Protein AF-A0A8J3YWR6-F1 (afdb_monomer_lite)

Foldseek 3Di:
DWWKAQVVQLKIKDWDFDADPQRWGFWIFIWMADPVPGIATDLPVLVVCQQCVVRIFTDDPVVSCVSDPHGDDDPVVVVVRRDPINGDDADPAPCPDPPAFKKKKWKWADDFPDDFDQQDDPQWGWDKDQPPVRNMIIIIITGNDPPDDDCNVSVVVVCVRCSVRGIGTDIMYIHD

Secondary structure (DSSP, 8-state):
-EEEEEGGGTEEEEEEEEE-TTS-EEEEEEEEEETTTEEEE-HHHHHHHHH-GGG-EEE-HHHHHHHSSSPPPPHHHHHTT--S-EE---PPP--SSTTSPPEEEEEEE---SS-------SSEEEEEEEEGGGTEEEEEEEE--TTPPPSHHHHHHHHHHHHHTTPEEEEEEE--

Structure (mmCIF, N/CA/C/O backbone):
data_AF-A0A8J3YWR6-F1
#
_entry.id   AF-A0A8J3YWR6-F1
#
loop_
_atom_site.group_PDB
_atom_site.id
_atom_site.type_symbol
_atom_site.label_atom_id
_atom_site.label_alt_id
_atom_site.label_comp_id
_atom_site.label_asym_id
_atom_site.label_entity_id
_atom_site.label_seq_id
_atom_site.pdbx_PDB_ins_code
_atom_site.Cartn_x
_atom_site.Cartn_y
_atom_site.Cartn_z
_atom_site.occupancy
_atom_site.B_iso_or_equiv
_atom_site.auth_seq_id
_atom_site.auth_comp_id
_atom_site.auth_asym_id
_atom_site.auth_atom_id
_atom_site.pdbx_PDB_model_num
ATOM 1 N N . MET A 1 1 ? 4.764 6.748 0.137 1.00 91.50 1 MET A N 1
ATOM 2 C CA . MET A 1 1 ? 4.745 5.868 -1.045 1.00 91.50 1 MET A CA 1
ATOM 3 C C . MET A 1 1 ? 5.458 4.560 -0.781 1.00 91.50 1 MET A C 1
ATOM 5 O O . MET A 1 1 ? 6.450 4.521 -0.053 1.00 91.50 1 MET A O 1
ATOM 9 N N . ASP A 1 2 ? 4.967 3.519 -1.429 1.00 91.88 2 ASP A N 1
ATOM 10 C CA . ASP A 1 2 ? 5.521 2.183 -1.453 1.00 91.88 2 ASP A CA 1
ATOM 11 C C . ASP A 1 2 ? 6.168 1.908 -2.815 1.00 91.88 2 ASP A C 1
ATOM 13 O O . ASP A 1 2 ? 5.705 2.405 -3.833 1.00 91.88 2 ASP A O 1
ATOM 17 N N . TYR A 1 3 ? 7.280 1.171 -2.829 1.00 94.31 3 TYR A N 1
ATOM 18 C CA . TYR A 1 3 ? 8.091 0.905 -4.020 1.00 94.31 3 TYR A CA 1
ATOM 19 C C . TYR A 1 3 ? 8.290 -0.595 -4.195 1.00 94.31 3 TYR A C 1
ATOM 21 O O . TYR A 1 3 ? 8.588 -1.304 -3.223 1.00 94.31 3 TYR A O 1
ATOM 29 N N . TYR A 1 4 ? 8.196 -1.051 -5.441 1.00 95.06 4 TYR A N 1
ATOM 30 C CA . TYR A 1 4 ? 8.363 -2.449 -5.813 1.00 95.06 4 TYR A CA 1
ATOM 31 C C . TYR A 1 4 ? 9.148 -2.597 -7.108 1.00 95.06 4 TYR A C 1
ATOM 33 O O . TYR A 1 4 ? 9.040 -1.774 -8.0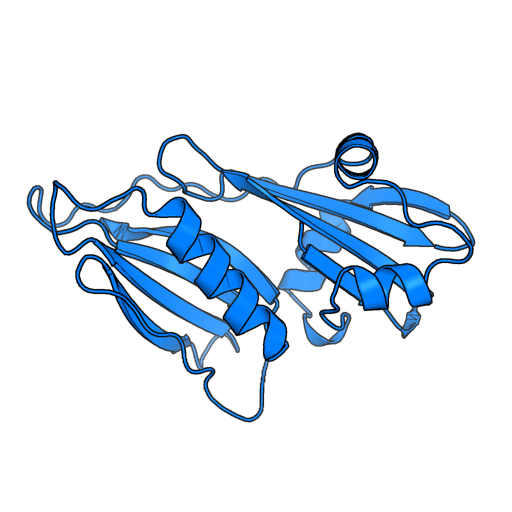12 1.00 95.06 4 TYR A O 1
ATOM 41 N N . LEU A 1 5 ? 9.899 -3.683 -7.233 1.00 95.81 5 LEU A N 1
ATOM 42 C CA . LEU A 1 5 ? 10.462 -4.111 -8.510 1.00 95.81 5 LEU A CA 1
ATOM 43 C C . LEU A 1 5 ? 9.663 -5.297 -9.034 1.00 95.81 5 LEU A C 1
ATOM 45 O O . LEU A 1 5 ? 9.372 -6.212 -8.271 1.00 95.81 5 LEU A O 1
ATOM 49 N N . ILE A 1 6 ? 9.370 -5.312 -10.333 1.00 95.88 6 ILE A N 1
ATOM 50 C CA . ILE A 1 6 ? 8.866 -6.490 -11.051 1.00 95.88 6 ILE A CA 1
ATOM 51 C C . ILE A 1 6 ? 10.019 -7.012 -11.916 1.00 95.88 6 ILE A C 1
ATOM 53 O O . ILE A 1 6 ? 10.217 -6.512 -13.032 1.00 95.88 6 ILE A O 1
ATOM 57 N N . PRO A 1 7 ? 10.815 -7.993 -11.441 1.00 93.81 7 PRO A N 1
ATOM 58 C CA . PRO A 1 7 ? 12.040 -8.410 -12.125 1.00 93.81 7 PRO A CA 1
ATOM 59 C C . PRO A 1 7 ? 11.790 -8.924 -13.544 1.00 93.81 7 PRO A C 1
ATOM 61 O O . PRO A 1 7 ? 12.521 -8.575 -14.469 1.00 93.81 7 PRO A O 1
ATOM 64 N N . SER A 1 8 ? 10.712 -9.691 -13.733 1.00 92.56 8 SER A N 1
ATOM 65 C CA . SER A 1 8 ? 10.330 -10.277 -15.025 1.00 92.56 8 SER A CA 1
ATOM 66 C C . SER A 1 8 ? 10.003 -9.232 -16.095 1.00 92.56 8 SER A C 1
ATOM 68 O O . SER A 1 8 ? 10.203 -9.488 -17.280 1.00 92.56 8 SER A O 1
ATOM 70 N N . ARG A 1 9 ? 9.539 -8.046 -15.685 1.00 91.50 9 ARG A N 1
ATOM 71 C CA . ARG A 1 9 ? 9.214 -6.919 -16.573 1.00 91.50 9 ARG A CA 1
ATOM 72 C C . ARG A 1 9 ? 10.271 -5.817 -16.555 1.00 91.50 9 ARG A C 1
ATOM 74 O O . ARG A 1 9 ? 10.138 -4.850 -17.297 1.00 91.50 9 ARG A O 1
ATOM 81 N N . ARG A 1 10 ? 11.306 -5.952 -15.713 1.00 94.19 10 ARG A N 1
ATOM 82 C CA . ARG A 1 10 ? 12.302 -4.904 -15.424 1.00 94.19 10 ARG A CA 1
ATOM 83 C C . ARG A 1 10 ? 11.626 -3.556 -15.151 1.00 94.19 10 ARG A C 1
ATOM 85 O O . ARG A 1 10 ? 12.042 -2.530 -15.684 1.00 94.19 10 ARG A O 1
ATOM 92 N N . ALA A 1 11 ? 10.557 -3.601 -14.360 1.00 96.75 11 ALA A N 1
ATOM 93 C CA . ALA A 1 11 ? 9.727 -2.445 -14.066 1.00 96.75 11 ALA A CA 1
ATOM 94 C C . ALA A 1 11 ? 9.869 -2.023 -12.602 1.00 96.75 11 ALA A C 1
ATOM 96 O O . ALA A 1 11 ? 10.011 -2.870 -11.715 1.00 96.75 11 ALA A O 1
ATOM 97 N N . LEU A 1 12 ? 9.809 -0.715 -12.372 1.00 97.88 12 LEU A N 1
ATOM 98 C CA . LEU A 1 12 ? 9.652 -0.111 -11.054 1.00 97.88 12 LEU A CA 1
ATOM 99 C C . LEU A 1 12 ? 8.175 0.225 -10.868 1.00 97.88 12 LEU A C 1
ATOM 101 O O . LEU A 1 12 ? 7.581 0.816 -11.758 1.00 97.88 12 LEU A O 1
ATOM 105 N N . VAL A 1 13 ? 7.592 -0.117 -9.730 1.00 97.38 13 VAL A N 1
ATOM 106 C CA . VAL A 1 13 ? 6.217 0.237 -9.370 1.00 97.38 13 VAL A CA 1
ATOM 107 C C . VAL A 1 13 ? 6.248 1.103 -8.125 1.00 97.38 13 VAL A C 1
ATOM 109 O O . VAL A 1 13 ? 7.060 0.876 -7.226 1.00 97.38 13 VAL A O 1
ATOM 112 N N . VAL A 1 14 ? 5.372 2.097 -8.093 1.00 97.12 14 VAL A N 1
ATOM 113 C CA . VAL A 1 14 ? 5.130 2.961 -6.948 1.00 97.12 14 VAL A CA 1
ATOM 114 C C . VAL A 1 14 ? 3.646 2.924 -6.640 1.00 97.12 14 VAL A C 1
ATOM 116 O O . VAL A 1 14 ? 2.829 3.172 -7.528 1.00 97.12 14 VAL A O 1
ATOM 119 N N . GLU A 1 15 ? 3.316 2.635 -5.388 1.00 95.88 15 GLU A N 1
ATOM 120 C CA . GLU A 1 15 ? 1.942 2.652 -4.902 1.00 95.88 15 GLU A CA 1
ATOM 121 C C . GLU A 1 15 ? 1.781 3.596 -3.712 1.00 95.88 15 GLU A C 1
ATOM 123 O O . GLU A 1 15 ? 2.726 3.890 -2.973 1.00 95.88 15 GLU A O 1
ATOM 128 N N . GLU A 1 16 ? 0.579 4.116 -3.525 1.00 94.94 16 GLU A N 1
ATOM 129 C CA . GLU A 1 16 ? 0.229 4.917 -2.360 1.00 94.94 16 GLU A CA 1
ATOM 130 C C . GLU A 1 16 ? -1.257 4.747 -2.050 1.00 94.94 16 GLU A C 1
ATOM 132 O O . GLU A 1 16 ? -2.099 4.842 -2.937 1.00 94.94 16 GLU A O 1
ATOM 137 N N . PHE A 1 17 ? -1.606 4.494 -0.787 1.00 94.69 17 PHE A N 1
ATOM 138 C CA . PHE A 1 17 ? -3.009 4.571 -0.396 1.00 94.69 17 PHE A CA 1
ATOM 139 C C . PHE A 1 17 ? -3.464 6.022 -0.346 1.00 94.69 17 PHE A C 1
ATOM 141 O O . PHE A 1 17 ? -2.851 6.859 0.325 1.00 94.69 17 PHE A O 1
ATOM 148 N N . THR A 1 18 ? -4.624 6.272 -0.936 1.00 93.88 18 THR A N 1
ATOM 149 C CA . THR A 1 18 ? -5.429 7.440 -0.607 1.00 93.88 18 THR A CA 1
ATOM 150 C C . THR A 1 18 ? -6.337 7.087 0.571 1.00 93.88 18 THR A C 1
ATOM 152 O O . THR A 1 18 ? -7.125 6.142 0.505 1.00 93.88 18 THR A O 1
ATOM 155 N N . PHE A 1 19 ? -6.227 7.849 1.661 1.00 92.19 19 PHE A N 1
ATOM 156 C CA . PHE A 1 19 ? -6.988 7.628 2.892 1.00 92.19 19 PHE A CA 1
ATOM 157 C C . PHE A 1 19 ? -8.200 8.557 3.009 1.00 92.19 19 PHE A C 1
ATOM 159 O O . PHE A 1 19 ? -8.127 9.740 2.674 1.00 92.19 19 PHE A O 1
ATOM 166 N N . GLY A 1 20 ? -9.297 8.029 3.554 1.00 90.19 20 GLY A N 1
ATOM 167 C CA . GLY A 1 20 ? -10.431 8.812 4.032 1.00 90.19 20 GLY A CA 1
ATOM 168 C C . GLY A 1 20 ? -10.117 9.587 5.318 1.00 90.19 20 GLY A C 1
ATOM 169 O O . GLY A 1 20 ? -9.058 9.433 5.931 1.00 90.19 20 GLY A O 1
ATOM 170 N N . ALA A 1 21 ? -11.070 10.415 5.758 1.00 88.12 21 ALA A N 1
ATOM 171 C CA . ALA A 1 21 ? -10.944 11.209 6.987 1.00 88.12 21 ALA A CA 1
ATOM 172 C C . ALA A 1 21 ? -10.797 10.349 8.256 1.00 88.12 21 ALA A C 1
ATOM 174 O O . ALA A 1 21 ? -10.260 10.810 9.259 1.00 88.12 21 ALA A O 1
ATOM 175 N N . ASP A 1 22 ? -11.269 9.107 8.204 1.00 88.06 22 ASP A N 1
ATOM 176 C CA . ASP A 1 22 ? -11.173 8.115 9.267 1.00 88.06 22 ASP A CA 1
ATOM 177 C C . ASP A 1 22 ? -9.940 7.213 9.135 1.00 88.06 22 ASP A C 1
ATOM 179 O O . ASP A 1 22 ? -9.848 6.245 9.864 1.00 88.06 22 ASP A O 1
ATOM 183 N N . HIS A 1 23 ? -8.992 7.505 8.239 1.00 90.81 23 HIS A N 1
ATOM 184 C CA . HIS A 1 23 ? -7.817 6.668 7.964 1.00 90.81 23 HIS A CA 1
ATOM 185 C C . HIS A 1 23 ? -8.111 5.277 7.376 1.00 90.81 23 HIS A C 1
ATOM 187 O O . HIS A 1 23 ? -7.214 4.433 7.339 1.00 90.81 23 HIS A O 1
ATOM 193 N N . THR A 1 24 ? -9.313 5.043 6.842 1.00 92.00 24 THR A N 1
ATOM 194 C CA . THR A 1 24 ? -9.566 3.891 5.962 1.00 92.00 24 THR A CA 1
ATOM 195 C C . THR A 1 24 ? -8.998 4.139 4.565 1.00 92.00 24 THR A C 1
ATOM 197 O O . THR A 1 24 ? -8.952 5.278 4.095 1.00 92.00 24 THR A O 1
ATOM 200 N N . ALA A 1 25 ? -8.520 3.090 3.898 1.00 93.69 25 ALA A N 1
ATOM 201 C CA . ALA A 1 25 ? -8.026 3.183 2.531 1.00 93.69 25 ALA A CA 1
ATOM 202 C C . ALA A 1 25 ? -9.217 3.291 1.567 1.00 93.69 25 ALA A C 1
ATOM 204 O O . ALA A 1 25 ? -10.028 2.375 1.458 1.00 93.69 25 ALA A O 1
ATOM 205 N N . ALA A 1 26 ? -9.322 4.419 0.867 1.00 93.88 26 ALA A N 1
ATOM 206 C CA . ALA A 1 26 ? -10.377 4.681 -0.111 1.00 93.88 26 ALA A CA 1
ATOM 207 C C . ALA A 1 26 ? -9.977 4.235 -1.526 1.00 93.88 26 ALA A C 1
ATOM 209 O O . ALA A 1 26 ? -10.817 3.807 -2.317 1.00 93.88 26 ALA A O 1
ATOM 210 N N . ALA A 1 27 ? -8.689 4.331 -1.850 1.00 95.12 27 ALA A N 1
ATOM 211 C CA . ALA A 1 27 ? -8.132 3.873 -3.114 1.00 95.12 27 ALA A CA 1
ATOM 212 C C . ALA A 1 27 ? -6.658 3.490 -2.954 1.00 95.12 27 ALA A C 1
ATOM 214 O O . ALA A 1 27 ? -5.991 3.932 -2.014 1.00 95.12 27 ALA A O 1
ATOM 215 N N . LEU A 1 28 ? -6.163 2.693 -3.897 1.00 95.31 28 LEU A N 1
ATOM 216 C CA . LEU A 1 28 ? -4.746 2.427 -4.097 1.00 95.31 28 LEU A CA 1
ATOM 217 C C . LEU A 1 28 ? -4.312 3.084 -5.407 1.00 95.31 28 LEU A C 1
ATOM 219 O O . LEU A 1 28 ? -4.720 2.670 -6.495 1.00 95.31 28 LEU A O 1
ATOM 223 N N . ASP A 1 29 ? -3.501 4.125 -5.289 1.00 97.00 29 ASP A N 1
ATOM 224 C CA . ASP A 1 29 ? -2.842 4.749 -6.420 1.00 97.00 29 ASP A CA 1
ATOM 225 C C . ASP A 1 29 ? -1.655 3.891 -6.843 1.00 97.00 29 ASP A C 1
ATOM 227 O O . ASP A 1 29 ? -0.877 3.446 -6.001 1.00 97.00 29 ASP A O 1
ATOM 231 N N . CYS A 1 30 ? -1.519 3.647 -8.145 1.00 96.75 30 CYS A N 1
ATOM 232 C CA . CYS A 1 30 ? -0.454 2.818 -8.692 1.00 96.75 30 CYS A CA 1
ATOM 233 C C . CYS A 1 30 ? 0.063 3.410 -10.001 1.00 96.75 30 CYS A C 1
ATOM 235 O O . CYS A 1 30 ? -0.698 3.672 -10.944 1.00 96.75 30 CYS A O 1
ATOM 237 N N . ALA A 1 31 ? 1.378 3.604 -10.057 1.00 97.94 31 ALA A N 1
ATOM 238 C CA . ALA A 1 31 ? 2.101 3.913 -11.275 1.00 97.94 31 ALA A CA 1
ATOM 239 C C . ALA A 1 31 ? 3.317 3.005 -11.410 1.00 97.94 31 ALA A C 1
ATOM 241 O O . ALA A 1 31 ? 3.971 2.648 -10.433 1.00 97.94 31 ALA A O 1
ATOM 242 N N . ALA A 1 32 ? 3.641 2.654 -12.642 1.00 97.75 32 ALA A N 1
ATOM 243 C CA . ALA A 1 32 ? 4.796 1.849 -12.963 1.00 97.75 32 ALA A CA 1
ATOM 244 C C . ALA A 1 32 ? 5.645 2.528 -14.028 1.00 97.75 32 ALA A C 1
ATOM 246 O O . ALA A 1 32 ? 5.179 3.386 -14.774 1.00 97.75 32 ALA A O 1
ATOM 247 N N . TRP A 1 33 ? 6.912 2.142 -14.056 1.00 98.38 33 TRP A N 1
ATOM 248 C CA . TRP A 1 33 ? 7.898 2.603 -15.003 1.00 98.38 33 TRP A CA 1
ATOM 249 C C . TRP A 1 33 ? 8.633 1.430 -15.637 1.00 98.38 33 TRP A C 1
ATOM 251 O O . TRP A 1 33 ? 9.033 0.489 -14.949 1.00 98.38 33 TRP A O 1
ATOM 261 N N . SER A 1 34 ? 8.870 1.522 -16.942 1.00 96.56 34 SER A N 1
ATOM 262 C CA . SER A 1 34 ? 9.694 0.609 -17.729 1.00 96.56 34 SER A CA 1
ATOM 263 C C . SER A 1 34 ? 10.473 1.411 -18.770 1.00 96.56 34 SER A C 1
ATOM 265 O O . SER A 1 34 ? 10.084 2.515 -19.159 1.00 96.56 34 SER A O 1
ATOM 267 N N . ALA A 1 35 ? 11.566 0.837 -19.271 1.00 94.69 35 ALA A N 1
ATOM 268 C CA . ALA A 1 35 ? 12.334 1.463 -20.344 1.00 94.69 35 ALA A CA 1
ATOM 269 C C . ALA A 1 35 ? 11.546 1.584 -21.663 1.00 94.69 35 ALA A C 1
ATOM 271 O O . ALA A 1 35 ? 11.885 2.432 -22.485 1.00 94.69 35 ALA A O 1
ATOM 272 N N . ALA A 1 36 ? 10.535 0.735 -21.878 1.00 94.00 36 ALA A N 1
ATOM 273 C CA . ALA A 1 36 ? 9.741 0.723 -23.104 1.00 94.00 36 ALA A CA 1
ATOM 274 C C . ALA A 1 36 ? 8.602 1.753 -23.072 1.00 94.00 36 ALA A C 1
ATOM 276 O O . ALA A 1 36 ? 8.344 2.400 -24.083 1.00 94.00 36 ALA A O 1
ATOM 277 N N . ASP A 1 37 ? 7.959 1.919 -21.915 1.00 94.88 37 ASP A N 1
ATOM 278 C CA . ASP A 1 37 ? 6.684 2.636 -21.804 1.00 94.88 37 ASP A CA 1
ATOM 279 C C . ASP A 1 37 ? 6.806 3.977 -21.062 1.00 94.88 37 ASP A C 1
ATOM 281 O O . ASP A 1 37 ? 5.891 4.797 -21.100 1.00 94.88 37 ASP A O 1
ATOM 285 N N . GLY A 1 38 ? 7.933 4.237 -20.390 1.00 96.75 38 GLY A N 1
ATOM 286 C CA . GLY A 1 38 ? 8.042 5.374 -19.477 1.00 96.75 38 GLY A CA 1
ATOM 287 C C . GLY A 1 38 ? 7.180 5.159 -18.234 1.00 96.75 38 GLY A C 1
ATOM 288 O O . GLY A 1 38 ? 7.018 4.022 -17.811 1.00 96.75 38 GLY A O 1
ATOM 289 N N . TRP A 1 39 ? 6.678 6.235 -17.619 1.00 97.94 39 TRP A N 1
ATOM 290 C CA . TRP A 1 39 ? 5.742 6.147 -16.489 1.00 97.94 39 TRP A CA 1
ATOM 291 C C . TRP A 1 39 ? 4.299 6.000 -16.986 1.00 97.94 39 TRP A C 1
ATOM 293 O O . TRP A 1 39 ? 3.869 6.766 -17.847 1.00 97.94 39 TRP A O 1
ATOM 303 N N . TRP A 1 40 ? 3.533 5.082 -16.397 1.00 97.81 40 TRP A N 1
ATOM 304 C CA . TRP A 1 40 ? 2.093 4.937 -16.631 1.00 97.81 40 TRP A CA 1
ATOM 305 C C . TRP A 1 40 ? 1.351 4.572 -15.341 1.00 97.81 40 TRP A C 1
ATOM 307 O O . TRP A 1 40 ? 1.916 3.937 -14.454 1.00 97.81 40 TRP A O 1
ATOM 317 N N . SER A 1 41 ? 0.074 4.945 -15.244 1.00 97.44 41 SER A N 1
ATOM 318 C CA . SER A 1 41 ? -0.815 4.525 -14.150 1.00 97.44 41 SER A CA 1
ATOM 319 C C . SER A 1 41 ? -1.554 3.239 -14.515 1.00 97.44 41 SER A C 1
ATOM 321 O O . SER A 1 41 ? -1.849 3.025 -15.694 1.00 97.44 41 SER A O 1
ATOM 323 N N . SER A 1 42 ? -1.842 2.367 -13.542 1.00 96.06 42 SER A N 1
ATOM 324 C CA . SER A 1 42 ? -2.617 1.149 -13.812 1.00 96.06 42 SER A CA 1
ATOM 325 C C . SER A 1 42 ? -3.264 0.534 -12.566 1.00 96.06 42 SER A C 1
ATOM 327 O O . SER A 1 42 ? -2.614 -0.194 -11.812 1.00 96.06 42 SER A O 1
ATOM 329 N N . ALA A 1 43 ? -4.581 0.695 -12.426 1.00 95.56 43 ALA A N 1
ATOM 330 C CA . ALA A 1 43 ? -5.381 -0.024 -11.430 1.00 95.56 43 ALA A CA 1
ATOM 331 C C . ALA A 1 43 ? -5.370 -1.547 -11.667 1.00 95.56 43 ALA A C 1
ATOM 333 O O . ALA A 1 43 ? -5.452 -2.348 -10.733 1.00 95.56 43 ALA A O 1
ATOM 334 N N . VAL A 1 44 ? -5.242 -1.966 -12.933 1.00 96.12 44 VAL A N 1
ATOM 335 C CA . VAL A 1 44 ? -5.117 -3.382 -13.316 1.00 96.12 44 VAL A CA 1
ATOM 336 C C . VAL A 1 44 ? -3.837 -3.989 -12.748 1.00 96.12 44 VAL A C 1
ATOM 338 O O . VAL A 1 44 ? -3.876 -5.111 -12.242 1.00 96.12 44 VAL A O 1
ATOM 341 N N . LEU A 1 45 ? -2.719 -3.258 -12.801 1.00 95.06 45 LEU A N 1
ATOM 342 C CA . LEU A 1 45 ? -1.455 -3.719 -12.235 1.00 95.06 45 LEU A CA 1
ATOM 343 C C . LEU A 1 45 ? -1.537 -3.835 -10.712 1.00 95.06 45 LEU A C 1
ATOM 345 O O . LEU A 1 45 ? -1.186 -4.890 -10.195 1.00 95.06 45 LEU A O 1
ATOM 349 N N . ALA A 1 46 ? -2.063 -2.819 -10.021 1.00 93.31 46 ALA A N 1
ATOM 350 C CA . ALA A 1 46 ? -2.296 -2.880 -8.575 1.00 93.31 46 ALA A CA 1
ATOM 351 C C . ALA A 1 46 ? -3.097 -4.131 -8.184 1.00 93.31 46 ALA A C 1
ATOM 353 O O . ALA A 1 46 ? -2.678 -4.931 -7.349 1.00 93.31 46 ALA A O 1
ATOM 354 N N . LYS A 1 47 ? -4.218 -4.378 -8.877 1.00 92.06 47 LYS A N 1
ATOM 355 C CA . LYS A 1 47 ? -5.046 -5.566 -8.641 1.00 92.06 47 LYS A CA 1
ATOM 356 C C . LYS A 1 47 ? -4.281 -6.871 -8.884 1.00 92.06 47 LYS A C 1
ATOM 358 O O . LYS A 1 47 ? -4.475 -7.835 -8.144 1.00 92.06 47 LYS A O 1
ATOM 363 N N . GLN A 1 48 ? -3.431 -6.913 -9.911 1.00 93.12 48 GLN A N 1
ATOM 364 C CA . GLN A 1 48 ? -2.591 -8.072 -10.199 1.00 93.12 48 GLN A CA 1
ATOM 365 C C . GLN A 1 48 ? -1.566 -8.312 -9.082 1.00 93.12 48 GLN A C 1
ATOM 367 O O . GLN A 1 48 ? -1.395 -9.453 -8.670 1.00 93.12 48 GLN A O 1
ATOM 372 N N . LEU A 1 49 ? -0.925 -7.262 -8.560 1.00 90.06 49 LEU A N 1
ATOM 3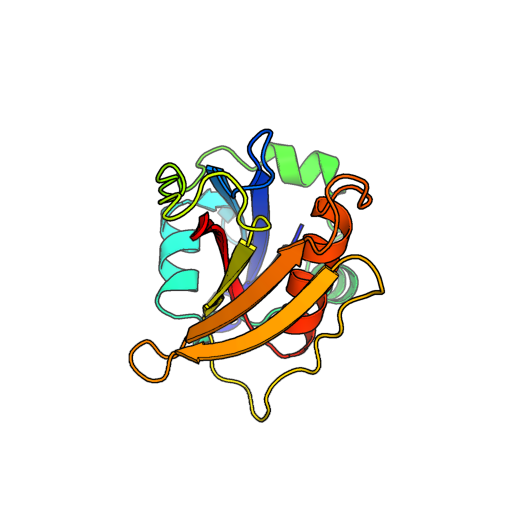73 C CA . LEU A 1 49 ? 0.039 -7.379 -7.462 1.00 90.06 49 LEU A CA 1
ATOM 374 C C . LEU A 1 49 ? -0.614 -7.861 -6.164 1.00 90.06 49 LEU A C 1
ATOM 376 O O . LEU A 1 49 ? -0.038 -8.698 -5.474 1.00 90.06 49 LEU A O 1
ATOM 380 N N . CYS A 1 50 ? -1.837 -7.417 -5.860 1.00 86.19 50 CYS A N 1
ATOM 381 C CA . CYS A 1 50 ? -2.587 -7.953 -4.723 1.00 86.19 50 CYS A CA 1
ATOM 382 C C . CYS A 1 50 ? -2.928 -9.445 -4.892 1.00 86.19 50 CYS A C 1
ATOM 384 O O . CYS A 1 50 ? -2.920 -10.187 -3.913 1.00 86.19 50 CYS A O 1
ATOM 386 N N . ALA A 1 51 ? -3.255 -9.884 -6.113 1.00 87.81 51 ALA A N 1
ATOM 387 C CA . ALA A 1 51 ? -3.625 -11.273 -6.399 1.00 87.81 51 ALA A CA 1
ATOM 388 C C . ALA A 1 51 ? -2.413 -12.217 -6.482 1.00 87.81 51 ALA A C 1
ATOM 390 O O . ALA A 1 51 ? -2.504 -13.383 -6.106 1.00 87.81 51 ALA A O 1
ATOM 391 N N . GLU A 1 52 ? -1.285 -11.716 -6.980 1.00 90.12 52 GLU A N 1
ATOM 392 C CA . GLU A 1 52 ? -0.061 -12.473 -7.226 1.00 90.12 52 GLU A CA 1
ATOM 393 C C . GLU A 1 52 ? 1.150 -11.711 -6.646 1.00 90.12 52 GLU A C 1
ATOM 395 O O . GLU A 1 52 ? 1.989 -11.200 -7.396 1.00 90.12 52 GLU A O 1
ATOM 400 N N . PRO A 1 53 ? 1.286 -11.634 -5.307 1.00 86.50 53 PRO A N 1
ATOM 401 C CA . PRO A 1 53 ? 2.323 -10.825 -4.659 1.00 86.50 53 PRO A CA 1
ATOM 402 C C . PRO A 1 53 ? 3.748 -11.253 -5.033 1.00 86.50 53 PRO A C 1
ATOM 404 O O . PRO A 1 53 ? 4.654 -10.427 -5.067 1.00 86.50 53 PRO A O 1
ATOM 407 N N . ALA A 1 54 ? 3.946 -12.522 -5.409 1.00 88.31 54 ALA A N 1
ATOM 408 C CA . ALA A 1 54 ? 5.230 -13.058 -5.863 1.00 88.31 54 ALA A CA 1
ATOM 409 C C . ALA A 1 54 ? 5.755 -12.430 -7.174 1.00 88.31 54 ALA A C 1
ATOM 411 O O . ALA A 1 54 ? 6.916 -12.635 -7.530 1.00 88.31 54 ALA A O 1
ATOM 412 N N . LEU A 1 55 ? 4.928 -11.672 -7.907 1.00 91.69 55 LEU A N 1
ATOM 413 C CA . LEU A 1 55 ? 5.362 -10.936 -9.099 1.00 91.69 55 LEU A CA 1
ATOM 414 C C . LEU A 1 55 ? 6.276 -9.752 -8.768 1.00 91.69 55 LEU A C 1
ATOM 416 O O . LEU A 1 55 ? 7.032 -9.307 -9.636 1.00 91.69 55 LEU A O 1
ATOM 420 N N . ALA A 1 56 ? 6.186 -9.234 -7.544 1.00 91.88 56 ALA A N 1
ATOM 421 C CA . ALA A 1 56 ? 6.867 -8.028 -7.120 1.00 91.88 56 ALA A CA 1
ATOM 422 C C . ALA A 1 56 ? 7.731 -8.267 -5.881 1.00 91.88 56 ALA A C 1
ATOM 424 O O . ALA A 1 56 ? 7.440 -9.093 -5.023 1.00 91.88 56 ALA A O 1
ATOM 425 N N . VAL A 1 57 ? 8.806 -7.493 -5.780 1.00 90.81 57 VAL A N 1
ATOM 426 C CA . VAL A 1 57 ? 9.674 -7.453 -4.605 1.00 90.81 57 VAL A CA 1
ATOM 427 C C . VAL A 1 57 ? 9.576 -6.063 -4.005 1.00 90.81 57 VAL A C 1
ATOM 429 O O . VAL A 1 57 ? 9.905 -5.082 -4.674 1.00 90.81 57 VAL A O 1
ATOM 432 N N . ALA A 1 58 ? 9.126 -5.970 -2.753 1.00 89.94 58 ALA A N 1
ATOM 433 C CA . ALA A 1 58 ? 9.128 -4.715 -2.011 1.00 89.94 58 ALA A CA 1
ATOM 434 C C . ALA A 1 58 ? 10.563 -4.214 -1.818 1.00 89.94 58 ALA A C 1
ATOM 436 O O . ALA A 1 58 ? 11.450 -4.957 -1.402 1.00 89.94 58 ALA A O 1
ATOM 437 N N . VAL A 1 59 ? 10.786 -2.938 -2.125 1.00 91.19 59 VAL A N 1
ATOM 438 C CA . VAL A 1 59 ? 12.094 -2.292 -2.000 1.00 91.19 59 VAL A CA 1
ATOM 439 C C . VAL A 1 59 ? 11.978 -0.948 -1.290 1.00 91.19 59 VAL A C 1
ATOM 441 O O . VAL A 1 59 ? 10.903 -0.344 -1.200 1.00 91.19 59 VAL A O 1
ATOM 444 N N . THR A 1 60 ? 13.103 -0.466 -0.764 1.00 91.69 60 THR A N 1
ATOM 445 C CA . THR A 1 60 ? 13.195 0.911 -0.272 1.00 91.69 60 THR A CA 1
ATOM 446 C C . THR A 1 60 ? 13.256 1.888 -1.446 1.00 91.69 60 THR A C 1
ATOM 448 O O . THR A 1 60 ? 13.542 1.502 -2.584 1.00 91.69 60 THR A O 1
ATOM 451 N N . ARG A 1 61 ? 13.025 3.177 -1.180 1.00 94.38 61 ARG A N 1
ATOM 452 C CA . ARG A 1 61 ? 13.149 4.222 -2.204 1.00 94.38 61 ARG A CA 1
ATOM 453 C C . ARG A 1 61 ? 14.581 4.322 -2.739 1.00 94.38 61 ARG A C 1
ATOM 455 O O . ARG A 1 61 ? 14.777 4.554 -3.928 1.00 94.38 61 ARG A O 1
ATOM 462 N N . GLU A 1 62 ? 15.580 4.114 -1.887 1.00 95.62 62 GLU A N 1
ATOM 463 C CA . GLU A 1 62 ? 16.997 4.109 -2.263 1.00 95.62 62 GLU A CA 1
ATOM 464 C C . GLU A 1 62 ? 17.302 2.950 -3.217 1.00 95.62 62 GLU A C 1
ATOM 466 O O . GLU A 1 62 ? 17.937 3.145 -4.253 1.00 95.62 62 GLU A O 1
ATOM 471 N N . ALA A 1 63 ? 16.796 1.752 -2.911 1.00 95.00 63 ALA A N 1
ATOM 472 C CA . ALA A 1 63 ? 16.931 0.589 -3.781 1.00 95.00 63 ALA A CA 1
ATOM 473 C C . ALA A 1 63 ? 16.164 0.767 -5.104 1.00 95.00 63 ALA A C 1
ATOM 475 O O . ALA A 1 63 ? 16.676 0.399 -6.162 1.00 95.00 63 ALA A O 1
ATOM 476 N N . ALA A 1 64 ? 14.979 1.384 -5.077 1.00 96.75 64 ALA A N 1
ATOM 477 C CA . ALA A 1 64 ? 14.252 1.771 -6.285 1.00 96.75 64 ALA A CA 1
ATOM 478 C C . ALA A 1 64 ? 15.063 2.748 -7.151 1.00 96.75 64 ALA A C 1
ATOM 480 O O . ALA A 1 64 ? 15.194 2.538 -8.355 1.00 96.75 64 ALA A O 1
ATOM 481 N N . ALA A 1 65 ? 15.665 3.774 -6.542 1.00 97.44 65 ALA A N 1
ATOM 482 C CA . ALA A 1 65 ? 16.499 4.744 -7.244 1.00 97.44 65 ALA A CA 1
ATOM 483 C C . ALA A 1 65 ? 17.740 4.097 -7.876 1.00 97.44 65 ALA A C 1
ATOM 485 O O . ALA A 1 65 ? 18.084 4.432 -9.004 1.00 97.44 65 ALA A O 1
ATOM 486 N N . ALA A 1 66 ? 18.362 3.124 -7.203 1.00 96.56 66 ALA A N 1
ATOM 487 C CA . ALA A 1 66 ? 19.490 2.368 -7.750 1.00 96.56 66 ALA A CA 1
ATOM 488 C C . ALA A 1 66 ? 19.124 1.507 -8.978 1.00 96.56 66 ALA A C 1
ATOM 490 O O . ALA A 1 66 ? 20.002 1.155 -9.762 1.00 96.56 66 ALA A O 1
ATOM 491 N N . ASN A 1 67 ? 17.842 1.166 -9.148 1.00 95.06 67 ASN A N 1
ATOM 492 C CA . ASN A 1 67 ? 17.329 0.382 -10.277 1.00 95.06 67 ASN A CA 1
ATOM 493 C C . ASN A 1 67 ? 16.664 1.244 -11.366 1.00 95.06 67 ASN A C 1
ATOM 495 O O . ASN A 1 67 ? 16.252 0.719 -12.401 1.00 95.06 67 ASN A O 1
ATOM 499 N N . TYR A 1 68 ? 16.566 2.556 -11.158 1.00 96.00 68 TYR A N 1
ATOM 500 C CA . TYR A 1 68 ? 16.028 3.505 -12.126 1.00 96.00 68 TYR A CA 1
ATOM 501 C C . TYR A 1 68 ? 17.172 4.047 -13.008 1.00 96.00 68 TYR A C 1
ATOM 503 O O . TYR A 1 68 ? 18.242 4.351 -12.486 1.00 96.00 68 TYR A O 1
ATOM 511 N N . PRO A 1 69 ? 17.010 4.202 -14.339 1.00 93.56 69 PRO A N 1
ATOM 512 C CA . PRO A 1 69 ? 18.113 4.550 -15.252 1.00 93.56 69 PRO A CA 1
ATOM 513 C C . PRO A 1 69 ? 18.640 5.990 -15.113 1.00 93.56 69 PRO A C 1
ATOM 515 O O . PRO A 1 69 ? 19.476 6.421 -15.904 1.00 93.56 69 PRO A O 1
ATOM 518 N N . GLY A 1 70 ? 18.148 6.756 -14.143 1.00 94.00 70 GLY A N 1
ATOM 519 C CA . GLY A 1 70 ? 18.541 8.136 -13.896 1.00 94.00 70 GLY A CA 1
ATOM 520 C C . GLY A 1 70 ? 18.219 8.552 -12.467 1.00 94.00 70 GLY A C 1
ATOM 521 O O . GLY A 1 70 ? 18.186 7.731 -11.555 1.00 94.00 70 GLY A O 1
ATOM 522 N N . VAL A 1 71 ? 17.943 9.838 -12.261 1.00 96.94 71 VAL A N 1
ATOM 523 C CA . VAL A 1 71 ? 17.486 10.326 -10.955 1.00 96.94 71 VAL A CA 1
ATOM 524 C C . VAL A 1 71 ? 16.006 9.999 -10.798 1.00 96.94 71 VAL A C 1
ATOM 526 O O . VAL A 1 71 ? 15.180 10.477 -11.577 1.00 96.94 71 VAL A O 1
ATOM 529 N N . LEU A 1 72 ? 15.674 9.191 -9.791 1.00 98.12 72 LEU A N 1
ATOM 530 C CA . LEU A 1 72 ? 14.285 8.874 -9.470 1.00 98.12 72 LEU A CA 1
ATOM 531 C C . LEU A 1 72 ? 13.512 10.170 -9.141 1.00 98.12 72 LEU A C 1
ATOM 533 O O . LEU A 1 72 ? 13.975 10.927 -8.280 1.00 98.12 72 LEU A O 1
ATOM 537 N N . PRO A 1 73 ? 12.349 10.436 -9.773 1.00 98.25 73 PRO A N 1
ATOM 538 C CA . PRO A 1 73 ? 11.564 11.636 -9.494 1.00 98.25 73 PRO A CA 1
ATOM 539 C C . PRO A 1 73 ? 11.197 11.768 -8.010 1.00 98.25 73 PRO A C 1
ATOM 541 O O . PRO A 1 73 ? 11.073 10.769 -7.292 1.00 98.25 73 PRO A O 1
ATOM 544 N N . SER A 1 74 ? 11.027 13.005 -7.532 1.00 97.81 74 SER A N 1
ATOM 545 C CA . SER A 1 74 ? 10.527 13.267 -6.175 1.00 97.81 74 SER A CA 1
ATOM 546 C C . SER A 1 74 ? 9.149 12.636 -5.976 1.00 97.81 74 SER A C 1
ATOM 548 O O . SER A 1 74 ? 8.409 12.455 -6.939 1.00 97.81 74 SER A O 1
ATOM 550 N N . GLU A 1 75 ? 8.785 12.320 -4.731 1.00 97.50 75 GLU A N 1
ATOM 551 C CA . GLU A 1 75 ? 7.458 11.756 -4.444 1.00 97.50 75 GLU A CA 1
ATOM 552 C C . GLU A 1 75 ? 6.331 12.670 -4.933 1.00 97.50 75 GLU A C 1
ATOM 554 O O . GLU A 1 75 ? 5.390 12.192 -5.549 1.00 97.50 75 GLU A O 1
ATOM 559 N N . ASP A 1 76 ? 6.470 13.989 -4.788 1.00 97.88 76 ASP A N 1
ATOM 560 C CA . ASP A 1 76 ? 5.476 14.941 -5.301 1.00 97.88 76 ASP A CA 1
ATOM 561 C C . ASP A 1 76 ? 5.309 14.873 -6.823 1.00 97.88 76 ASP A C 1
ATOM 563 O O . ASP A 1 76 ? 4.195 14.985 -7.325 1.00 97.88 76 ASP A O 1
ATOM 567 N N . HIS A 1 77 ? 6.394 14.639 -7.568 1.00 97.75 77 HIS A N 1
ATOM 568 C CA . HIS A 1 77 ? 6.300 14.406 -9.008 1.00 97.75 77 HIS A CA 1
ATOM 569 C C . HIS A 1 77 ? 5.651 13.048 -9.287 1.00 97.75 77 HIS A C 1
ATOM 571 O O . HIS A 1 77 ? 4.778 12.957 -10.143 1.00 97.75 77 HIS A O 1
ATOM 577 N N . LEU A 1 78 ? 6.035 12.000 -8.550 1.00 98.19 78 LEU A N 1
ATOM 578 C CA . LEU A 1 78 ? 5.473 10.660 -8.722 1.00 98.19 78 LEU A CA 1
ATOM 579 C C . LEU A 1 78 ? 3.948 10.646 -8.543 1.00 98.19 78 LEU A C 1
ATOM 581 O O . LEU A 1 78 ? 3.269 9.993 -9.331 1.00 98.19 78 LEU A O 1
ATOM 585 N N . ARG A 1 79 ? 3.404 11.441 -7.607 1.00 97.88 79 ARG A N 1
ATOM 586 C CA . ARG A 1 79 ? 1.945 11.604 -7.439 1.00 97.88 79 ARG A CA 1
ATOM 587 C C . ARG A 1 79 ? 1.255 12.115 -8.698 1.00 97.88 79 ARG A C 1
ATOM 589 O O . ARG A 1 79 ? 0.108 11.769 -8.944 1.00 97.88 79 ARG A O 1
ATOM 596 N N . GLY A 1 80 ? 1.951 12.893 -9.525 1.00 97.62 80 GLY A N 1
ATOM 597 C CA . GLY A 1 80 ? 1.431 13.376 -10.804 1.00 97.62 80 GLY A CA 1
ATOM 598 C C . GLY A 1 80 ? 1.178 12.274 -11.838 1.00 97.62 80 GLY A C 1
ATOM 599 O O . GLY A 1 80 ? 0.432 12.509 -12.785 1.00 97.62 80 GLY A O 1
ATOM 600 N N . TYR A 1 81 ? 1.761 11.080 -11.672 1.00 97.94 81 TYR A N 1
ATOM 601 C CA . TYR A 1 81 ? 1.488 9.936 -12.548 1.00 97.94 81 TYR A CA 1
ATOM 602 C C . TYR A 1 81 ? 0.250 9.137 -12.130 1.00 97.94 81 TYR A C 1
ATOM 604 O O . TYR A 1 81 ? -0.253 8.362 -12.941 1.00 97.94 81 TYR A O 1
ATOM 612 N N . PHE A 1 82 ? -0.263 9.320 -10.911 1.00 97.38 82 PHE A N 1
ATOM 613 C CA . PHE A 1 82 ? -1.440 8.609 -10.414 1.00 97.38 82 PHE A CA 1
ATOM 614 C C . PHE A 1 82 ? -2.712 9.165 -11.054 1.00 97.38 82 PHE A C 1
ATOM 616 O O . PHE A 1 82 ? -3.248 10.195 -10.652 1.00 97.38 82 PHE A O 1
ATOM 623 N N . THR A 1 83 ? -3.167 8.496 -12.111 1.00 97.12 83 THR A N 1
ATOM 624 C CA . THR A 1 83 ? -4.303 8.944 -12.936 1.00 97.12 83 THR A CA 1
ATOM 625 C C . THR A 1 83 ? -5.372 7.868 -13.125 1.00 97.12 83 THR A C 1
ATOM 627 O O . THR A 1 83 ? -6.475 8.187 -13.561 1.00 97.12 83 THR A O 1
ATOM 630 N N . ASP A 1 84 ? -5.074 6.620 -12.753 1.00 97.31 84 ASP A N 1
ATOM 631 C CA . ASP A 1 84 ? -5.976 5.465 -12.788 1.00 97.31 84 ASP A CA 1
ATOM 632 C C . ASP A 1 84 ? -5.973 4.758 -11.414 1.00 97.31 84 ASP A C 1
ATOM 634 O O . ASP A 1 84 ? -5.337 3.710 -11.258 1.00 97.31 84 ASP A O 1
ATOM 638 N N . PRO A 1 85 ? -6.597 5.356 -10.377 1.00 95.81 85 PRO A N 1
ATOM 639 C CA . PRO A 1 85 ? -6.639 4.775 -9.037 1.00 95.81 85 PRO A CA 1
ATOM 640 C C . PRO A 1 85 ? -7.492 3.503 -8.999 1.00 95.81 85 PRO A C 1
ATOM 642 O O . PRO A 1 85 ? -8.582 3.456 -9.571 1.00 95.81 85 PRO A O 1
ATOM 645 N N . LEU A 1 86 ? -7.051 2.491 -8.247 1.00 95.06 86 LEU A N 1
ATOM 646 C CA . LEU A 1 86 ? -7.875 1.328 -7.918 1.00 95.06 86 LEU A CA 1
ATOM 647 C C . LEU A 1 86 ? -8.788 1.681 -6.730 1.00 95.06 86 LEU A C 1
ATOM 649 O O . LEU A 1 86 ? -8.284 1.807 -5.612 1.00 95.06 86 LEU A O 1
ATOM 653 N N . PRO A 1 87 ? -10.115 1.826 -6.911 1.00 94.06 87 PRO A N 1
ATOM 654 C CA . PRO A 1 87 ? -11.011 2.075 -5.788 1.00 94.06 87 PRO A CA 1
ATOM 655 C C . PRO A 1 87 ? -11.035 0.867 -4.847 1.00 94.06 87 PRO A C 1
ATOM 657 O O . PRO A 1 87 ? -11.191 -0.276 -5.288 1.00 94.06 87 PRO A O 1
ATOM 660 N N . LEU A 1 88 ? -10.920 1.129 -3.547 1.00 90.25 88 LEU A N 1
ATOM 661 C CA . LEU A 1 88 ? -11.027 0.117 -2.502 1.00 90.25 88 LEU A CA 1
ATOM 662 C C . LEU A 1 88 ? -12.407 0.204 -1.854 1.00 90.25 88 LEU A C 1
ATOM 664 O O . LEU A 1 88 ? -12.982 1.280 -1.687 1.00 90.25 88 LEU A O 1
ATOM 668 N N . SER A 1 89 ? -12.977 -0.955 -1.532 1.00 79.25 89 SER A N 1
ATOM 669 C CA . SER A 1 89 ? -14.305 -1.009 -0.930 1.00 79.25 89 SER A CA 1
ATOM 670 C C . SER A 1 89 ? -14.241 -0.511 0.508 1.00 79.25 89 SER A C 1
ATOM 672 O O . SER A 1 89 ? -13.732 -1.207 1.380 1.00 79.25 89 SER A O 1
ATOM 674 N N . VAL A 1 90 ? -14.836 0.650 0.768 1.00 69.69 90 VAL A N 1
ATOM 675 C CA . VAL A 1 90 ? -15.051 1.148 2.128 1.00 69.69 90 VAL A CA 1
ATOM 676 C C . VAL A 1 90 ? -16.453 0.737 2.564 1.00 69.69 90 VAL A C 1
ATOM 678 O O . VAL A 1 90 ? -17.450 1.331 2.151 1.00 69.69 90 VAL A O 1
ATOM 681 N N . ALA A 1 91 ? -16.551 -0.317 3.372 1.00 68.75 91 ALA A N 1
ATOM 682 C CA . ALA A 1 91 ? -17.788 -0.614 4.084 1.00 68.75 91 ALA A CA 1
ATOM 683 C C . ALA A 1 91 ? -17.815 0.206 5.384 1.00 68.75 91 ALA A C 1
ATOM 685 O O . ALA A 1 91 ? -16.786 0.286 6.058 1.00 68.75 91 ALA A O 1
ATOM 686 N N . PRO A 1 92 ? -18.956 0.808 5.771 1.00 68.12 92 PRO A N 1
ATOM 687 C CA . PRO A 1 92 ? -19.055 1.416 7.089 1.00 68.12 92 PRO A CA 1
ATOM 688 C C . PRO A 1 92 ? -18.779 0.344 8.158 1.00 68.12 92 PRO A C 1
ATOM 690 O O . PRO A 1 92 ? -19.283 -0.778 8.027 1.00 68.12 92 PRO A O 1
ATOM 693 N N . PRO A 1 93 ? -18.003 0.665 9.208 1.00 68.81 93 PRO A N 1
ATOM 694 C CA . PRO A 1 93 ? -17.649 -0.292 10.246 1.00 68.81 93 PRO A CA 1
ATOM 695 C C . PRO A 1 93 ? -18.898 -0.925 10.854 1.00 68.81 93 PRO A C 1
ATOM 697 O O . PRO A 1 93 ? -19.838 -0.225 11.251 1.00 68.81 93 PRO A O 1
ATOM 700 N N . LEU A 1 94 ? -18.899 -2.253 10.976 1.00 67.25 94 LEU A N 1
ATOM 701 C CA . LEU A 1 94 ? -19.957 -2.960 11.684 1.00 67.25 94 LEU A CA 1
ATOM 702 C C . LEU A 1 94 ? -19.769 -2.763 13.192 1.00 67.25 94 LEU A C 1
ATOM 704 O O . LEU A 1 94 ? -19.157 -3.574 13.883 1.00 67.25 94 LEU A O 1
ATOM 708 N N . ARG A 1 95 ? -20.331 -1.675 13.720 1.00 68.94 95 ARG A N 1
ATOM 709 C CA . ARG A 1 95 ? -20.304 -1.384 15.155 1.00 68.94 95 ARG A CA 1
ATOM 710 C C . ARG A 1 95 ? -21.261 -2.292 15.911 1.00 68.94 95 ARG A C 1
ATOM 712 O O . ARG A 1 95 ? -22.440 -1.985 16.066 1.00 68.94 95 ARG A O 1
ATOM 719 N N . LEU A 1 96 ? -20.737 -3.407 16.415 1.00 71.19 96 LEU A N 1
ATOM 720 C CA . LEU A 1 96 ? -21.488 -4.312 17.291 1.00 71.19 96 LEU A CA 1
ATOM 721 C C . LEU A 1 96 ? -21.787 -3.679 18.658 1.00 71.19 96 LEU A C 1
ATOM 723 O O . LEU A 1 96 ? -22.758 -4.058 19.313 1.00 71.19 96 LEU A O 1
ATOM 727 N N . ARG A 1 97 ? -20.956 -2.723 19.091 1.00 75.12 97 ARG A N 1
ATOM 728 C CA . ARG A 1 97 ? -21.144 -1.936 20.312 1.00 75.12 97 ARG A CA 1
ATOM 729 C C . ARG A 1 97 ? -20.739 -0.478 20.068 1.00 75.12 97 ARG A C 1
ATOM 731 O O . ARG A 1 97 ? -19.682 -0.261 19.481 1.00 75.12 97 ARG A O 1
ATOM 738 N N . PRO A 1 98 ? -21.533 0.518 20.501 1.00 73.12 98 PRO A N 1
ATOM 739 C CA . PRO A 1 98 ? -21.207 1.933 20.293 1.00 73.12 98 PRO A CA 1
ATOM 740 C C . PRO A 1 98 ? -19.950 2.415 21.030 1.00 73.12 98 PRO A C 1
ATOM 742 O O . PRO A 1 98 ? -19.367 3.417 20.631 1.00 73.12 98 PRO A O 1
ATOM 745 N N . ASP A 1 99 ? -19.574 1.731 22.111 1.00 80.88 99 ASP A N 1
ATOM 746 C CA . ASP A 1 99 ? -18.483 2.058 23.033 1.00 80.88 99 ASP A CA 1
ATOM 747 C C . ASP A 1 99 ? -17.233 1.188 22.835 1.00 80.88 99 ASP A C 1
ATOM 749 O O . ASP A 1 99 ? -16.264 1.325 23.584 1.00 80.88 99 ASP A O 1
ATOM 753 N N . ALA A 1 100 ? -17.238 0.291 21.844 1.00 83.19 100 ALA A N 1
ATOM 754 C CA . ALA A 1 100 ? -16.053 -0.488 21.523 1.00 83.19 100 ALA A CA 1
ATOM 755 C C . ALA A 1 100 ? -14.913 0.435 21.050 1.00 83.19 100 ALA A C 1
ATOM 757 O O . ALA A 1 100 ? -15.169 1.406 20.329 1.00 83.19 100 ALA A O 1
ATOM 758 N N . PRO A 1 101 ? -13.660 0.148 21.445 1.00 87.94 101 PRO A N 1
ATOM 759 C CA . PRO A 1 101 ? -12.514 0.862 20.905 1.00 87.94 101 PRO A CA 1
ATOM 760 C C . PRO A 1 101 ? -12.421 0.619 19.393 1.00 87.94 101 PRO A C 1
ATOM 762 O O . PRO A 1 101 ? -12.617 -0.522 18.968 1.00 87.94 101 PRO A O 1
ATOM 765 N N . PRO A 1 102 ? -12.095 1.644 18.585 1.00 90.25 102 PRO A N 1
ATOM 766 C CA . PRO A 1 102 ? -11.989 1.470 17.149 1.00 90.25 102 PRO A CA 1
ATOM 767 C C . PRO A 1 102 ? -10.823 0.544 16.803 1.00 90.25 102 PRO A C 1
ATOM 769 O O . PRO A 1 102 ? -9.707 0.715 17.310 1.00 90.25 102 PRO A O 1
ATOM 772 N N . ILE A 1 103 ? -11.089 -0.418 15.918 1.00 92.25 103 ILE A N 1
ATOM 773 C CA . ILE A 1 103 ? -10.091 -1.374 15.421 1.00 92.25 103 ILE A CA 1
ATOM 774 C C . ILE A 1 103 ? -9.819 -1.114 13.944 1.00 92.25 103 ILE A C 1
ATOM 776 O O . ILE A 1 103 ? -10.706 -1.271 13.105 1.00 92.25 103 ILE A O 1
ATOM 780 N N . TYR A 1 104 ? -8.576 -0.777 13.623 1.00 93.31 104 TYR A N 1
ATOM 781 C CA . TYR A 1 104 ? -8.099 -0.651 12.253 1.00 93.31 104 TYR A CA 1
ATOM 782 C C . TYR A 1 104 ? -7.434 -1.943 11.811 1.00 93.31 104 TYR A C 1
ATOM 784 O O . TYR A 1 104 ? -6.497 -2.396 12.458 1.00 93.31 104 TYR A O 1
ATOM 792 N N . ARG A 1 105 ? -7.870 -2.521 10.696 1.00 93.62 105 ARG A N 1
ATOM 793 C CA . ARG A 1 105 ? -7.235 -3.695 10.101 1.00 93.62 105 ARG A CA 1
ATOM 794 C C . ARG A 1 105 ? -6.450 -3.302 8.872 1.00 93.62 105 ARG A C 1
ATOM 796 O O . ARG A 1 105 ? -7.013 -2.758 7.931 1.00 93.62 105 ARG A O 1
ATOM 803 N N . VAL A 1 106 ? -5.177 -3.664 8.846 1.00 93.81 106 VAL A N 1
ATOM 804 C CA . VAL A 1 106 ? -4.370 -3.631 7.630 1.00 93.81 106 VAL A CA 1
ATOM 805 C C . VAL A 1 106 ? -4.249 -5.051 7.092 1.00 93.81 106 VAL A C 1
ATOM 807 O O . VAL A 1 106 ? -3.790 -5.947 7.803 1.00 93.81 106 VAL A O 1
ATOM 810 N N . LEU A 1 107 ? -4.688 -5.260 5.853 1.00 92.56 107 LEU A N 1
ATOM 811 C CA . LEU A 1 107 ? -4.554 -6.540 5.160 1.00 92.56 107 LEU A CA 1
ATOM 812 C C . LEU A 1 107 ? -3.299 -6.539 4.297 1.00 92.56 107 LEU A C 1
ATOM 814 O O . LEU A 1 107 ? -3.013 -5.557 3.614 1.00 92.56 107 LEU A O 1
ATOM 818 N N . PHE A 1 108 ? -2.587 -7.660 4.299 1.00 91.0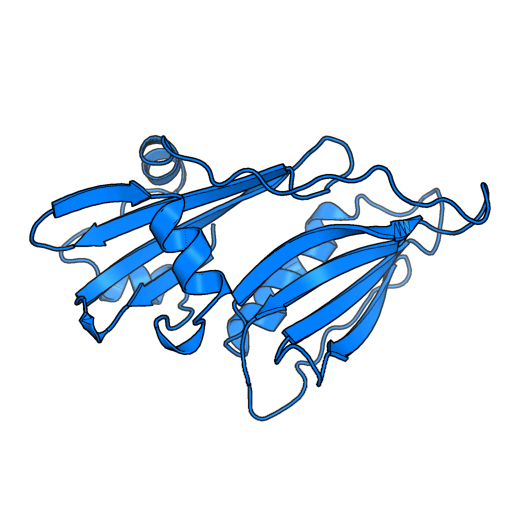6 108 PHE A N 1
ATOM 819 C CA . PHE A 1 108 ? -1.370 -7.858 3.528 1.00 91.06 108 PHE A CA 1
ATOM 820 C C . PHE A 1 108 ? -1.420 -9.159 2.730 1.00 91.06 108 PHE A C 1
ATOM 822 O O . PHE A 1 108 ? -1.857 -10.189 3.242 1.00 91.06 108 PHE A O 1
ATOM 829 N N . ALA A 1 109 ? -0.923 -9.114 1.497 1.00 88.75 109 ALA A N 1
ATOM 830 C CA . ALA A 1 109 ? -0.669 -10.274 0.656 1.00 88.75 109 ALA A CA 1
ATOM 831 C C . ALA A 1 109 ? 0.811 -10.676 0.738 1.00 88.75 109 ALA A C 1
ATOM 833 O O . ALA A 1 109 ? 1.691 -9.821 0.871 1.00 88.75 109 ALA A O 1
ATOM 834 N N . GLY A 1 110 ? 1.087 -11.974 0.624 1.00 81.00 110 GLY A N 1
ATOM 835 C CA . GLY A 1 110 ? 2.445 -12.514 0.573 1.00 81.00 110 GLY A CA 1
ATOM 836 C C . GLY A 1 110 ? 2.688 -13.620 1.593 1.00 81.00 110 GLY A C 1
ATOM 837 O O . GLY A 1 110 ? 1.918 -13.816 2.531 1.00 81.00 110 GLY A O 1
ATOM 838 N N . ASP A 1 111 ? 3.790 -14.330 1.385 1.00 72.62 111 ASP A N 1
ATOM 839 C CA . ASP A 1 111 ? 4.264 -15.418 2.234 1.00 72.62 111 ASP A CA 1
ATOM 840 C C . ASP A 1 111 ? 5.717 -15.107 2.613 1.00 72.62 111 ASP A C 1
ATOM 842 O O . ASP A 1 111 ? 6.566 -14.934 1.733 1.00 72.62 111 ASP A O 1
ATOM 846 N N . ALA A 1 112 ? 5.992 -14.952 3.908 1.00 64.12 112 ALA A N 1
ATOM 847 C CA . ALA A 1 112 ? 7.328 -14.661 4.411 1.00 64.12 112 ALA A CA 1
ATOM 848 C C . ALA A 1 112 ? 7.742 -15.704 5.447 1.00 64.12 112 ALA A C 1
ATOM 850 O O . ALA A 1 112 ? 6.933 -16.186 6.240 1.00 64.12 112 ALA A O 1
ATOM 851 N N . ALA A 1 113 ? 9.039 -16.016 5.468 1.00 57.03 113 ALA A N 1
ATOM 852 C CA . ALA A 1 113 ? 9.639 -16.934 6.425 1.00 57.03 113 ALA A CA 1
ATOM 853 C C . ALA A 1 113 ? 9.730 -16.286 7.820 1.00 57.03 113 ALA A C 1
ATOM 855 O O . ALA A 1 113 ? 10.802 -15.880 8.265 1.00 57.03 113 ALA A O 1
ATOM 856 N N . GLY A 1 114 ? 8.591 -16.182 8.503 1.00 62.31 114 GLY A N 1
ATOM 857 C CA . GLY A 1 114 ? 8.478 -15.682 9.870 1.00 62.31 114 GLY A CA 1
ATOM 858 C C . GLY A 1 114 ? 7.466 -14.551 10.011 1.00 62.31 114 GLY A C 1
ATOM 859 O O . GLY A 1 114 ? 7.408 -13.637 9.191 1.00 62.31 114 GLY A O 1
ATOM 860 N N . ALA A 1 115 ? 6.680 -14.610 11.088 1.00 65.00 115 ALA A N 1
ATOM 861 C CA . ALA A 1 115 ? 5.754 -13.549 11.446 1.00 65.00 115 ALA A CA 1
ATOM 862 C C . ALA A 1 115 ? 6.551 -12.282 11.819 1.00 65.00 115 ALA A C 1
ATOM 864 O O . ALA A 1 115 ? 7.383 -12.337 12.730 1.00 65.00 115 ALA A O 1
ATOM 865 N N . PRO A 1 116 ? 6.337 -11.148 11.136 1.00 71.69 116 PRO A N 1
ATOM 866 C CA . PRO A 1 116 ? 7.019 -9.906 11.462 1.00 71.69 116 PRO A CA 1
ATOM 867 C C . PRO A 1 116 ? 6.635 -9.441 12.865 1.00 71.69 116 PRO A C 1
ATOM 869 O O . PRO A 1 116 ? 5.474 -9.493 13.267 1.00 71.69 116 PRO A O 1
ATOM 872 N N . THR A 1 117 ? 7.608 -8.934 13.616 1.00 75.00 117 THR A N 1
ATOM 873 C CA . THR A 1 117 ? 7.320 -8.309 14.906 1.00 75.00 117 THR A CA 1
ATOM 874 C C . THR A 1 117 ? 6.786 -6.906 14.665 1.00 75.00 117 THR A C 1
ATOM 876 O O . THR A 1 117 ? 7.531 -6.007 14.272 1.00 75.00 117 THR A O 1
ATOM 879 N N . VAL A 1 118 ? 5.499 -6.709 14.933 1.00 78.06 118 VAL A N 1
ATOM 880 C CA . VAL A 1 118 ? 4.871 -5.389 14.948 1.00 78.06 118 VAL A CA 1
ATOM 881 C C . VAL A 1 118 ? 4.438 -5.101 16.379 1.00 78.06 118 VAL A C 1
ATOM 883 O O . VAL A 1 118 ? 3.740 -5.906 16.991 1.00 78.06 118 VAL A O 1
ATOM 886 N N . VAL A 1 119 ? 4.908 -3.987 16.937 1.00 79.81 119 VAL A N 1
ATOM 887 C CA . VAL A 1 119 ? 4.682 -3.629 18.343 1.00 79.81 119 VAL A CA 1
ATOM 888 C C . VAL A 1 119 ? 3.825 -2.375 18.399 1.00 79.81 119 VAL A C 1
ATOM 890 O O . VAL A 1 119 ? 4.061 -1.429 17.650 1.00 79.81 119 VAL A O 1
ATOM 893 N N . GLY A 1 120 ? 2.828 -2.400 19.278 1.00 83.00 120 GLY A N 1
ATOM 894 C CA . GLY A 1 120 ? 2.025 -1.233 19.613 1.00 83.00 120 GLY A CA 1
ATOM 895 C C . GLY A 1 120 ? 2.733 -0.260 20.556 1.00 83.00 120 GLY A C 1
ATOM 896 O O . GLY A 1 120 ? 3.922 -0.390 20.848 1.00 83.00 120 GLY A O 1
ATOM 897 N N . ASP A 1 121 ? 1.973 0.697 21.067 1.00 86.69 121 ASP A N 1
ATOM 898 C CA . ASP A 1 121 ? 2.397 1.632 22.105 1.00 86.69 121 ASP A CA 1
ATOM 899 C C . ASP A 1 121 ? 1.387 1.634 23.271 1.00 86.69 121 ASP A C 1
ATOM 901 O O . ASP A 1 121 ? 0.508 0.777 23.366 1.00 86.69 121 ASP 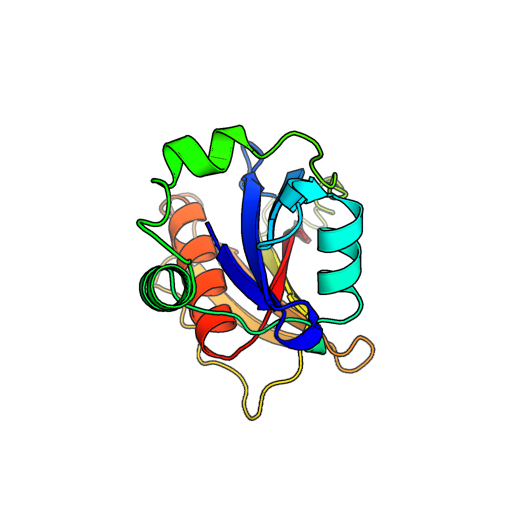A O 1
ATOM 905 N N . GLU A 1 122 ? 1.523 2.576 24.202 1.00 88.50 122 GLU A N 1
ATOM 906 C CA . GLU A 1 122 ? 0.628 2.708 25.361 1.00 88.50 122 GLU A CA 1
ATOM 907 C C . GLU A 1 122 ? -0.818 3.109 25.004 1.00 88.50 122 GLU A C 1
ATOM 909 O O . GLU A 1 122 ? -1.728 2.970 25.824 1.00 88.50 122 GLU A O 1
ATOM 914 N N . HIS A 1 123 ? -1.047 3.587 23.780 1.00 92.75 123 HIS A N 1
ATOM 915 C CA . HIS A 1 123 ? -2.334 4.038 23.259 1.00 92.75 123 HIS A CA 1
ATOM 916 C C . HIS A 1 123 ? -2.910 3.117 22.176 1.00 92.75 123 HIS A C 1
ATOM 918 O O . HIS A 1 123 ? -4.112 3.184 21.909 1.00 92.75 123 HIS A O 1
ATOM 924 N N . HIS A 1 124 ? -2.091 2.253 21.580 1.00 94.56 124 HIS A N 1
ATOM 925 C CA . HIS A 1 124 ? -2.453 1.389 20.464 1.00 94.56 124 HIS A CA 1
ATOM 926 C C . HIS A 1 124 ? -1.940 -0.028 20.703 1.00 94.56 124 HIS A C 1
ATOM 928 O O . HIS A 1 124 ? -0.731 -0.250 20.715 1.00 94.56 124 HIS A O 1
ATOM 934 N N . SER A 1 125 ? -2.832 -1.012 20.828 1.00 94.31 125 SER A N 1
ATOM 935 C CA . SER A 1 125 ? -2.409 -2.415 20.768 1.00 94.31 125 SER A CA 1
ATOM 936 C C . SER A 1 125 ? -2.349 -2.885 19.320 1.00 94.31 125 SER A C 1
ATOM 938 O O . SER A 1 125 ? -3.122 -2.431 18.475 1.00 94.31 125 SER A O 1
ATOM 940 N N . VAL A 1 126 ? -1.424 -3.802 19.039 1.00 94.44 126 VAL A N 1
ATOM 941 C CA . VAL A 1 126 ? -1.228 -4.382 17.710 1.00 94.44 126 VAL A CA 1
ATOM 942 C C . VAL A 1 126 ? -1.297 -5.897 17.818 1.00 94.44 126 VAL A C 1
ATOM 944 O O . VAL A 1 126 ? -0.580 -6.495 18.620 1.00 94.44 126 VAL A O 1
ATOM 947 N N . GLU A 1 127 ? -2.144 -6.512 17.001 1.00 93.25 127 GLU A N 1
ATOM 948 C CA . GLU A 1 127 ? -2.286 -7.961 16.900 1.00 93.25 127 GLU A CA 1
ATOM 949 C C . GLU A 1 127 ? -2.062 -8.405 15.451 1.00 93.25 127 GLU A C 1
ATOM 951 O O . GLU A 1 127 ? -2.764 -7.972 14.540 1.00 93.25 127 GLU A O 1
ATOM 956 N N . LEU A 1 128 ? -1.081 -9.281 15.234 1.00 92.00 128 LEU A N 1
ATOM 957 C CA . LEU A 1 128 ? -0.799 -9.888 13.934 1.00 92.00 128 LEU A CA 1
ATOM 958 C C . LEU A 1 128 ? -1.449 -11.270 13.859 1.00 92.00 128 LEU A C 1
ATOM 960 O O . LEU A 1 128 ? -1.263 -12.097 14.753 1.00 92.00 128 LEU A O 1
ATOM 964 N N . ARG A 1 129 ? -2.171 -11.544 12.770 1.00 90.62 129 ARG A N 1
ATOM 965 C CA . ARG A 1 129 ? -2.837 -12.829 12.533 1.00 90.62 129 ARG A CA 1
ATOM 966 C C . ARG A 1 129 ? -2.632 -13.311 11.103 1.00 90.62 129 ARG A C 1
ATOM 968 O O . ARG A 1 129 ? -2.831 -12.563 10.148 1.00 90.62 129 ARG A O 1
ATOM 975 N N . GLU A 1 130 ? -2.301 -14.588 10.967 1.00 89.19 130 GLU A N 1
ATOM 976 C CA . GLU A 1 130 ? -2.219 -15.259 9.673 1.00 89.19 130 GLU A CA 1
ATOM 977 C C . GLU A 1 130 ? -3.611 -15.714 9.212 1.00 89.19 130 GLU A C 1
ATOM 979 O O . GLU A 1 130 ? -4.310 -16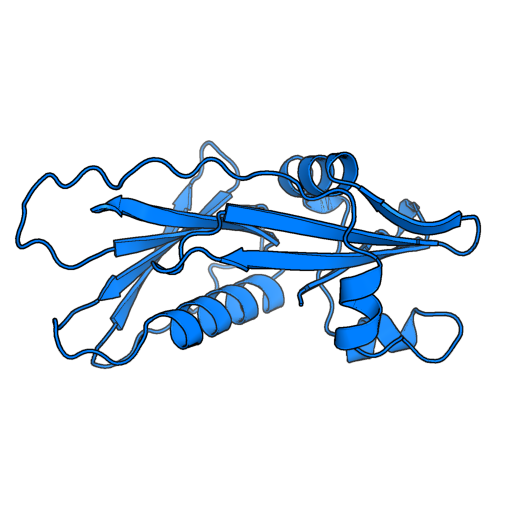.480 9.888 1.00 89.19 130 GLU A O 1
ATOM 984 N N . LEU A 1 131 ? -4.011 -15.267 8.025 1.00 87.00 131 LEU A N 1
ATOM 985 C CA . LEU A 1 131 ? -5.237 -15.673 7.346 1.00 87.00 131 LEU A CA 1
ATOM 986 C C . LEU A 1 131 ? -4.919 -16.844 6.409 1.00 87.00 131 LEU A C 1
ATOM 988 O O . LEU A 1 131 ? -4.916 -16.705 5.187 1.00 87.00 131 LEU A O 1
ATOM 992 N N . HIS A 1 132 ? -4.654 -18.006 7.005 1.00 74.75 132 HIS A N 1
ATOM 993 C CA . HIS A 1 132 ? -4.177 -19.226 6.341 1.00 74.75 132 HIS A CA 1
ATOM 994 C C . HIS A 1 132 ? -4.942 -19.586 5.054 1.00 74.75 132 HIS A C 1
ATOM 996 O O . HIS A 1 132 ? -4.348 -20.003 4.067 1.00 74.75 132 HIS A O 1
ATOM 1002 N N . THR A 1 133 ? -6.265 -19.403 5.032 1.00 75.06 133 THR A N 1
ATOM 1003 C CA . THR A 1 133 ? -7.110 -19.736 3.870 1.00 75.06 133 THR A CA 1
ATOM 1004 C C . THR A 1 133 ? -6.915 -18.813 2.670 1.00 75.06 133 THR A C 1
ATOM 1006 O O . THR A 1 133 ? -7.371 -19.138 1.579 1.00 75.06 133 THR A O 1
ATOM 1009 N N . LEU A 1 134 ? -6.305 -17.647 2.876 1.00 69.88 134 LEU A N 1
ATOM 1010 C CA . LEU A 1 134 ? -6.158 -16.594 1.874 1.00 69.88 134 LEU A CA 1
ATOM 1011 C C . LEU A 1 134 ? -4.692 -16.293 1.539 1.00 69.88 134 LEU A C 1
ATOM 1013 O O . LEU A 1 134 ? -4.455 -15.371 0.768 1.00 69.88 134 LEU A O 1
ATOM 1017 N N . HIS A 1 135 ? -3.726 -17.028 2.113 1.00 76.69 135 HIS A N 1
ATOM 1018 C CA . HIS A 1 135 ? -2.292 -16.699 2.024 1.00 76.69 135 HIS A CA 1
ATOM 1019 C C . HIS A 1 135 ? -2.031 -15.204 2.284 1.00 76.69 135 HIS A C 1
ATOM 1021 O O . HIS A 1 135 ? -1.299 -14.526 1.562 1.00 76.69 135 HIS A O 1
ATOM 1027 N N . ALA A 1 136 ? -2.723 -14.685 3.297 1.00 85.56 136 ALA A N 1
ATOM 1028 C CA . ALA A 1 136 ? -2.759 -13.277 3.638 1.00 85.56 136 ALA A CA 1
ATOM 1029 C C . ALA A 1 136 ? -2.537 -13.102 5.138 1.00 85.56 136 ALA A C 1
ATOM 1031 O O . ALA A 1 136 ? -2.687 -14.034 5.927 1.00 85.56 136 ALA A O 1
ATOM 1032 N N . TRP A 1 137 ? -2.219 -11.881 5.534 1.00 90.94 137 TRP A N 1
ATOM 1033 C CA . TRP A 1 137 ? -1.989 -11.507 6.921 1.00 90.94 137 TRP A CA 1
ATOM 1034 C C . TRP A 1 137 ? -2.850 -10.305 7.280 1.00 90.94 137 TRP A C 1
ATOM 1036 O O . TRP A 1 137 ? -3.076 -9.419 6.456 1.00 90.94 137 TRP A O 1
ATOM 1046 N N . ALA A 1 138 ? -3.336 -10.275 8.515 1.00 92.50 138 ALA A N 1
ATOM 1047 C CA . ALA A 1 138 ? -4.036 -9.135 9.083 1.00 92.50 138 ALA A CA 1
ATOM 1048 C C . ALA A 1 138 ? -3.232 -8.575 10.252 1.00 92.50 138 ALA A C 1
ATOM 1050 O O . ALA A 1 138 ? -2.817 -9.328 11.134 1.00 92.50 138 ALA A O 1
ATOM 1051 N N . VAL A 1 139 ? -3.061 -7.257 10.277 1.00 94.12 139 VAL A N 1
ATOM 1052 C CA . VAL A 1 139 ? -2.618 -6.532 11.467 1.00 94.12 139 VAL A CA 1
ATOM 1053 C C . VAL A 1 139 ? -3.779 -5.695 11.973 1.00 94.12 139 VAL A C 1
ATOM 1055 O O . VAL A 1 139 ? -4.217 -4.776 11.285 1.00 94.12 139 VAL A O 1
ATOM 1058 N N . ASP A 1 140 ? -4.263 -6.015 13.166 1.00 94.69 140 ASP A N 1
ATOM 1059 C CA . ASP A 1 140 ? -5.302 -5.259 13.854 1.00 94.69 140 ASP A CA 1
ATOM 1060 C C . ASP A 1 140 ? -4.655 -4.269 14.826 1.00 94.69 140 ASP A C 1
ATOM 1062 O O . ASP A 1 140 ? -3.904 -4.655 15.720 1.00 94.69 140 ASP A O 1
ATOM 1066 N N . VAL A 1 141 ? -4.951 -2.985 14.649 1.00 95.00 141 VAL A N 1
ATOM 1067 C CA . VAL A 1 141 ? -4.520 -1.879 15.503 1.00 95.00 141 VAL A CA 1
ATOM 1068 C C . VAL A 1 141 ? -5.733 -1.379 16.278 1.00 95.00 141 VAL A C 1
ATOM 1070 O O . VAL A 1 141 ? -6.640 -0.779 15.700 1.00 95.00 141 VAL A O 1
ATOM 1073 N N . THR A 1 142 ? -5.764 -1.623 17.585 1.00 94.25 142 THR A N 1
ATOM 1074 C CA . THR A 1 142 ? -6.868 -1.184 18.454 1.00 94.25 142 THR A CA 1
ATOM 1075 C C . THR A 1 142 ? -6.483 0.094 19.179 1.00 94.25 142 THR A C 1
ATOM 1077 O O . THR A 1 142 ? -5.456 0.135 19.856 1.00 94.25 142 THR A O 1
ATOM 1080 N N . VAL A 1 143 ? -7.318 1.128 19.087 1.00 93.62 143 VAL A N 1
ATOM 1081 C CA . VAL A 1 143 ? -7.111 2.384 19.821 1.00 93.62 143 VAL A CA 1
ATOM 1082 C C . VAL A 1 143 ? -7.632 2.228 21.249 1.00 93.62 143 VAL A C 1
ATOM 1084 O O . VAL A 1 143 ? -8.833 2.129 21.481 1.00 93.62 143 VAL A O 1
ATOM 1087 N N . LEU A 1 144 ? -6.730 2.218 22.226 1.00 92.12 144 LEU A N 1
ATOM 1088 C CA . LEU A 1 144 ? -7.031 1.874 23.620 1.00 92.12 144 LEU A CA 1
ATOM 1089 C C . LEU A 1 144 ? -7.675 3.020 24.417 1.00 92.12 144 LEU A C 1
ATOM 1091 O O . LEU A 1 144 ? -8.176 2.796 25.517 1.00 92.12 144 LEU A O 1
ATOM 1095 N N . SER A 1 145 ? -7.653 4.250 23.892 1.00 87.25 145 SER A N 1
ATOM 1096 C CA . SER A 1 145 ? -8.175 5.439 24.573 1.00 87.25 145 SER A CA 1
ATOM 1097 C C . SER A 1 145 ? -8.820 6.429 23.596 1.00 87.25 145 SER A C 1
ATOM 1099 O O . SER A 1 145 ? -8.232 6.713 22.554 1.00 87.25 145 SER A O 1
ATOM 1101 N N . PRO A 1 146 ? -9.956 7.064 23.948 1.00 82.94 146 PRO A N 1
ATOM 1102 C CA . PRO A 1 146 ? -10.541 8.159 23.164 1.00 82.94 146 PRO A CA 1
ATOM 1103 C C . PRO A 1 146 ? -9.626 9.384 23.007 1.00 82.94 146 PRO A C 1
ATOM 1105 O O . PRO A 1 146 ? -9.856 10.217 22.136 1.00 82.94 146 PRO A O 1
ATOM 1108 N N . HIS A 1 147 ? -8.613 9.514 23.868 1.00 88.31 147 HIS A N 1
ATOM 1109 C CA . HIS A 1 147 ? -7.625 10.595 23.837 1.00 88.31 147 HIS A CA 1
ATOM 1110 C C . HIS A 1 147 ? -6.289 10.165 23.222 1.00 88.31 147 HIS A C 1
ATOM 1112 O O . HIS A 1 147 ? -5.294 10.872 23.375 1.00 88.31 147 HIS A O 1
ATOM 1118 N N . ALA A 1 148 ? -6.247 9.003 22.568 1.00 89.31 148 ALA A N 1
ATOM 1119 C CA . ALA A 1 148 ? -5.062 8.558 21.860 1.00 89.31 148 ALA A CA 1
ATOM 1120 C C . ALA A 1 148 ? -4.645 9.580 20.782 1.00 89.31 148 ALA A C 1
ATOM 1122 O O . ALA A 1 148 ? -5.501 10.240 20.179 1.00 89.31 148 ALA A O 1
ATOM 1123 N N . PRO A 1 149 ? -3.336 9.706 20.505 1.00 90.81 149 PRO A N 1
ATOM 1124 C CA . PRO A 1 149 ? -2.855 10.397 19.316 1.00 90.81 149 PRO A CA 1
ATOM 1125 C C . PRO A 1 149 ? -3.486 9.832 18.027 1.00 90.81 149 PRO A C 1
ATOM 1127 O O . PRO A 1 149 ? -3.994 8.711 18.028 1.00 90.81 149 PRO A O 1
ATOM 1130 N N . PRO A 1 150 ? -3.431 10.568 16.900 1.00 91.25 150 PRO A N 1
ATOM 1131 C CA . PRO A 1 150 ? -3.925 10.065 15.621 1.00 91.25 150 PRO A CA 1
ATOM 1132 C C . PRO A 1 150 ? -3.306 8.709 15.259 1.00 91.25 150 PRO A C 1
ATOM 1134 O O . PRO A 1 150 ? -2.096 8.531 15.379 1.00 91.25 150 PRO A O 1
ATOM 1137 N N . VAL A 1 151 ? -4.121 7.785 14.744 1.00 91.88 151 VAL A N 1
ATOM 1138 C CA . VAL A 1 151 ? -3.695 6.413 14.405 1.00 91.88 151 VAL A CA 1
ATOM 1139 C C . VAL A 1 151 ? -2.859 6.339 13.117 1.00 91.88 151 VAL A C 1
ATOM 1141 O O . VAL A 1 151 ? -2.090 5.402 12.912 1.00 91.88 151 VAL A O 1
ATOM 1144 N N . GLY A 1 152 ? -2.961 7.344 12.238 1.00 91.75 152 GLY A N 1
ATOM 1145 C CA . GLY A 1 152 ? -2.298 7.363 10.928 1.00 91.75 152 GLY A CA 1
ATOM 1146 C C . GLY A 1 152 ? -0.779 7.092 10.952 1.00 91.75 152 GLY A C 1
ATOM 1147 O O . GLY A 1 152 ? -0.306 6.283 10.153 1.00 91.75 152 GLY A O 1
ATOM 1148 N N . PRO A 1 153 ? 0.017 7.726 11.836 1.00 91.00 153 PRO A N 1
ATOM 1149 C CA . PRO A 1 153 ? 1.426 7.382 12.037 1.00 91.00 153 PRO A CA 1
ATOM 1150 C C . PRO A 1 153 ? 1.673 5.907 12.385 1.00 91.00 153 PRO A C 1
ATOM 1152 O O . PRO A 1 153 ? 2.580 5.310 11.807 1.00 91.00 153 PRO A O 1
ATOM 1155 N N . VAL A 1 154 ? 0.853 5.313 13.258 1.00 92.50 154 VAL A N 1
ATOM 1156 C CA . VAL A 1 154 ? 0.972 3.900 13.657 1.00 92.50 154 VAL A CA 1
ATOM 1157 C C . VAL A 1 154 ? 0.680 2.986 12.467 1.00 92.50 154 VAL A C 1
ATOM 1159 O O . VAL A 1 154 ? 1.467 2.087 12.180 1.00 92.50 154 VAL A O 1
ATOM 1162 N N . LEU A 1 155 ? -0.377 3.263 11.696 1.00 93.69 155 LEU A N 1
ATOM 1163 C CA . LEU A 1 155 ? -0.697 2.505 10.476 1.00 93.69 155 LEU A CA 1
ATOM 1164 C C . LEU A 1 155 ? 0.453 2.534 9.462 1.00 93.69 155 LEU A C 1
ATOM 1166 O O . LEU A 1 155 ? 0.797 1.505 8.884 1.00 93.69 155 LEU A O 1
ATOM 1170 N N . ARG A 1 156 ? 1.104 3.691 9.280 1.00 90.31 156 ARG A N 1
ATOM 1171 C CA . ARG A 1 156 ? 2.283 3.797 8.406 1.00 90.31 156 ARG A CA 1
ATOM 1172 C C . ARG A 1 156 ? 3.452 2.956 8.908 1.00 90.31 156 ARG A C 1
ATOM 1174 O O . ARG A 1 156 ? 4.105 2.305 8.098 1.00 90.31 156 ARG A O 1
ATOM 1181 N N . GLN A 1 157 ? 3.705 2.948 10.215 1.00 89.69 157 GLN A N 1
ATOM 1182 C CA . GLN A 1 157 ? 4.760 2.125 10.806 1.00 89.69 157 GLN A CA 1
ATOM 1183 C C . GLN A 1 157 ? 4.478 0.629 10.615 1.00 89.69 157 GLN A C 1
ATOM 1185 O O . GLN A 1 157 ? 5.376 -0.112 10.219 1.00 89.69 157 GLN A O 1
ATOM 1190 N N . VAL A 1 158 ? 3.232 0.197 10.836 1.00 92.19 158 VAL A N 1
ATOM 1191 C CA . VAL A 1 158 ? 2.777 -1.182 10.593 1.00 92.19 158 VAL A CA 1
ATOM 1192 C C . VAL A 1 158 ? 3.025 -1.580 9.136 1.00 92.19 158 VAL A C 1
ATOM 1194 O O . VAL A 1 158 ? 3.661 -2.601 8.878 1.00 92.19 158 VAL A O 1
ATOM 1197 N N . ILE A 1 159 ? 2.584 -0.754 8.181 1.00 91.19 159 ILE A N 1
ATOM 1198 C CA . ILE A 1 159 ? 2.777 -1.003 6.745 1.00 91.19 159 ILE A CA 1
ATOM 1199 C C . ILE A 1 159 ? 4.266 -1.114 6.408 1.00 91.19 159 ILE A C 1
ATOM 1201 O O . ILE A 1 159 ? 4.677 -2.064 5.747 1.00 91.19 159 ILE A O 1
ATOM 1205 N N . GLN A 1 160 ? 5.097 -0.194 6.901 1.00 88.31 160 GLN A N 1
ATOM 1206 C CA . GLN A 1 160 ? 6.541 -0.222 6.660 1.00 88.31 160 GLN A CA 1
ATOM 1207 C C . GLN A 1 160 ? 7.214 -1.471 7.247 1.00 88.31 160 GLN A C 1
ATOM 1209 O O . GLN A 1 160 ? 8.048 -2.082 6.576 1.00 88.31 160 GLN A O 1
ATOM 1214 N N . ALA A 1 161 ? 6.842 -1.878 8.463 1.00 88.50 161 ALA A N 1
ATOM 1215 C CA . ALA A 1 161 ? 7.392 -3.065 9.115 1.00 88.50 161 ALA A CA 1
ATOM 1216 C C . ALA A 1 161 ? 7.038 -4.350 8.351 1.00 88.50 161 ALA A C 1
ATOM 1218 O O . ALA A 1 161 ? 7.910 -5.180 8.089 1.00 88.50 161 ALA A O 1
ATOM 1219 N N . MET A 1 162 ? 5.780 -4.487 7.930 1.00 89.00 162 MET A N 1
ATOM 1220 C CA . MET A 1 162 ? 5.321 -5.613 7.115 1.00 89.00 162 MET A CA 1
ATOM 1221 C C . MET A 1 162 ? 6.039 -5.636 5.757 1.00 89.00 162 MET A C 1
ATOM 1223 O O . MET A 1 162 ? 6.573 -6.668 5.353 1.00 89.00 162 MET A O 1
ATOM 1227 N N . ARG A 1 163 ? 6.169 -4.481 5.092 1.00 86.62 163 ARG A N 1
ATOM 1228 C CA . ARG A 1 163 ? 6.898 -4.361 3.817 1.00 86.62 163 ARG A CA 1
ATOM 1229 C C . ARG A 1 163 ? 8.366 -4.756 3.921 1.00 86.62 163 ARG A C 1
ATOM 1231 O O . ARG A 1 163 ? 8.881 -5.396 3.008 1.00 86.62 163 ARG A O 1
ATOM 1238 N N . HIS A 1 164 ? 9.037 -4.424 5.024 1.00 84.12 164 HIS A N 1
ATOM 1239 C CA . HIS A 1 164 ? 10.427 -4.834 5.250 1.00 84.12 164 HIS A CA 1
ATOM 1240 C C . HIS A 1 164 ? 10.596 -6.362 5.295 1.00 84.12 164 HIS A C 1
ATOM 1242 O O . HIS A 1 164 ? 11.679 -6.871 5.02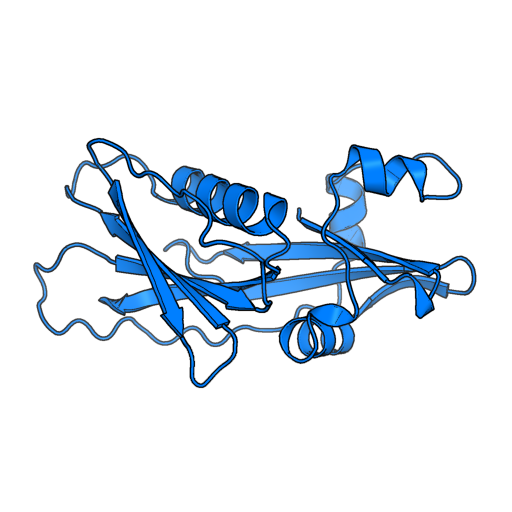6 1.00 84.12 164 HIS A O 1
ATOM 1248 N N . ASN A 1 165 ? 9.516 -7.089 5.585 1.00 84.88 165 ASN A N 1
ATOM 1249 C CA . ASN A 1 165 ? 9.473 -8.547 5.603 1.00 84.88 165 ASN A CA 1
ATOM 1250 C C . ASN A 1 165 ? 8.875 -9.143 4.313 1.00 84.88 165 ASN A C 1
ATOM 1252 O O . ASN A 1 165 ? 8.608 -10.336 4.260 1.00 84.88 165 ASN A O 1
ATOM 1256 N N . GLY A 1 166 ? 8.686 -8.334 3.263 1.00 83.88 166 GLY A N 1
ATOM 1257 C CA . GLY A 1 166 ? 8.242 -8.796 1.943 1.00 83.88 166 GLY A CA 1
ATOM 1258 C C . GLY A 1 166 ? 6.727 -8.831 1.734 1.00 83.88 166 GLY A C 1
ATOM 1259 O O . GLY A 1 166 ? 6.280 -9.247 0.669 1.00 83.88 166 GLY A O 1
ATOM 1260 N N . PHE A 1 167 ? 5.933 -8.368 2.700 1.00 87.06 167 PHE A N 1
ATOM 1261 C CA . PHE A 1 167 ? 4.479 -8.307 2.564 1.00 87.06 167 PHE A CA 1
ATOM 1262 C C . PHE A 1 167 ? 4.019 -7.081 1.765 1.00 87.06 167 PHE A C 1
ATOM 1264 O O . PHE A 1 167 ? 4.546 -5.977 1.932 1.00 87.06 167 PHE A O 1
ATOM 1271 N N . LEU A 1 168 ? 2.994 -7.258 0.931 1.00 87.56 168 LEU A N 1
ATOM 1272 C CA . LEU A 1 168 ? 2.368 -6.188 0.155 1.00 87.56 168 LEU A CA 1
ATOM 1273 C C . LEU A 1 168 ? 1.077 -5.738 0.842 1.00 87.56 168 LEU A C 1
ATOM 1275 O O . LEU A 1 168 ? 0.201 -6.576 1.053 1.00 87.56 168 LEU A O 1
ATOM 1279 N N . PRO A 1 169 ? 0.922 -4.458 1.214 1.00 90.50 169 PRO A N 1
ATOM 1280 C CA . PRO A 1 169 ? -0.338 -3.990 1.765 1.00 90.50 169 PRO A CA 1
ATOM 1281 C C . PRO A 1 169 ? -1.442 -4.031 0.698 1.00 90.50 169 PRO A C 1
ATOM 1283 O O . PRO A 1 169 ? -1.207 -3.726 -0.465 1.00 90.50 169 PRO A O 1
ATOM 1286 N N . VAL A 1 170 ? -2.652 -4.408 1.105 1.00 90.88 170 VAL A N 1
ATOM 1287 C CA . VAL A 1 170 ? -3.819 -4.565 0.220 1.00 90.88 170 VAL A CA 1
ATOM 1288 C C . VAL A 1 170 ? -4.880 -3.513 0.519 1.00 90.88 170 VAL A C 1
ATOM 1290 O O . VAL A 1 170 ? -5.428 -2.906 -0.394 1.00 90.88 170 VAL A O 1
ATOM 1293 N N . THR A 1 171 ? -5.185 -3.291 1.799 1.00 92.88 171 THR A N 1
ATOM 1294 C CA . THR A 1 171 ? -6.168 -2.291 2.235 1.00 92.88 171 THR A CA 1
ATOM 1295 C C . THR A 1 171 ? -5.989 -1.950 3.715 1.00 92.88 171 THR A C 1
ATOM 1297 O O . THR A 1 171 ? -5.316 -2.677 4.454 1.00 92.88 171 THR A O 1
ATOM 1300 N N . VAL A 1 172 ? -6.621 -0.855 4.141 1.00 93.88 172 VAL A N 1
ATOM 1301 C CA . VAL A 1 172 ? -6.792 -0.453 5.539 1.00 93.88 172 VAL A CA 1
ATOM 1302 C C . VAL A 1 172 ? -8.279 -0.236 5.804 1.00 93.88 172 VAL A C 1
ATOM 1304 O O . VAL A 1 172 ? -8.910 0.609 5.175 1.00 93.88 172 VAL A O 1
ATOM 1307 N N . GLU A 1 173 ? -8.836 -0.975 6.753 1.00 92.44 173 GLU A N 1
ATOM 1308 C CA . GLU A 1 173 ? -10.262 -0.985 7.079 1.00 92.44 173 GLU A CA 1
ATOM 1309 C C . GLU A 1 173 ? -10.489 -0.587 8.539 1.00 92.44 173 GLU A C 1
ATOM 1311 O O . GLU A 1 173 ? -9.629 -0.805 9.388 1.00 92.44 173 GLU A O 1
ATOM 1316 N N . LEU A 1 174 ? -11.668 -0.048 8.849 1.00 90.62 174 LEU A N 1
ATOM 1317 C CA . LEU A 1 174 ? -12.136 0.198 10.214 1.00 90.62 174 LEU A CA 1
ATOM 1318 C C . LEU A 1 174 ? -13.233 -0.827 10.535 1.00 90.62 174 LEU A C 1
ATOM 1320 O O . LEU A 1 174 ? -14.208 -0.936 9.794 1.00 90.62 174 LEU A O 1
ATOM 1324 N N . LEU A 1 175 ? -13.080 -1.595 11.616 1.00 85.31 175 LEU A N 1
ATOM 1325 C CA . LEU A 1 175 ? -13.889 -2.795 11.883 1.00 85.31 175 LEU A CA 1
ATOM 1326 C C . LEU A 1 175 ? -14.996 -2.643 12.930 1.00 85.31 175 LEU A C 1
ATOM 1328 O O . LEU A 1 175 ? -15.726 -3.600 13.183 1.00 85.31 175 LEU A O 1
ATOM 1332 N N . GLY A 1 176 ? -15.166 -1.458 13.503 1.00 70.25 176 GLY A N 1
ATOM 1333 C CA . GLY A 1 176 ? -16.116 -1.218 14.589 1.00 70.25 176 GLY A CA 1
ATOM 1334 C C . GLY A 1 176 ? -15.542 -0.211 15.545 1.00 70.25 176 GLY A C 1
ATOM 1335 O O . GLY A 1 176 ? -14.421 -0.498 16.007 1.00 70.25 176 GLY A O 1
#

Organism: NCBI:txid741659

pLDDT: mean 89.65, std 8.54, range [57.03, 98.38]

Radius of gyration: 16.63 Å; chains: 1; bounding box: 41×35×48 Å

Sequence (176 aa):
MDYYLIPSRRALVVEEFTFGADHTAAALDCAAWSAADGWWSSAVLAKQLCAEPALAVAVTREAAAANYPGVLPSEDHLRGYFTDPLPLSVAPPLRLRPDAPPIYRVLFAGDAAGAPTVVGDEHHSVELRELHTLHAWAVDVTVLSPHAPPVGPVLRQVIQAMRHNGFLPVTVELLG